Protein AF-A0A060BVL5-F1 (afdb_monomer_lite)

InterPro domains:
  IPR026841 Inositolphosphotransferase Aur1/Ipt1 [PF14378] (2-97)
  IPR052185 Inositol Phosphorylceramide Synthase-Related [PTHR31310] (3-101)

Structure (mmCIF, N/CA/C/O backbone):
data_AF-A0A060BVL5-F1
#
_entry.id   AF-A0A060BVL5-F1
#
loop_
_atom_site.group_PDB
_atom_site.id
_atom_site.type_symbol
_atom_site.label_atom_id
_atom_site.label_alt_id
_atom_site.label_comp_id
_atom_site.label_asym_id
_atom_site.label_entity_id
_atom_site.label_seq_id
_atom_site.pdbx_PDB_ins_code
_atom_site.Cartn_x
_atom_site.Cartn_y
_atom_site.Cartn_z
_atom_site.occupancy
_atom_site.B_iso_or_equiv
_atom_site.auth_seq_id
_atom_site.auth_comp_id
_atom_site.auth_asym_id
_atom_site.auth_atom_id
_atom_site.pdbx_PDB_model_num
ATOM 1 N N . MET A 1 1 ? 15.596 -5.620 -22.270 1.00 35.94 1 MET A N 1
ATOM 2 C CA . MET A 1 1 ? 15.835 -6.853 -23.057 1.00 35.94 1 MET A CA 1
ATOM 3 C C . MET A 1 1 ? 16.250 -6.478 -24.473 1.00 35.94 1 MET A C 1
ATOM 5 O O . MET A 1 1 ? 15.496 -5.754 -25.111 1.00 35.94 1 MET A O 1
ATOM 9 N N . PRO A 1 2 ? 17.411 -6.915 -24.984 1.00 36.50 2 PRO A N 1
ATOM 10 C CA . PRO A 1 2 ? 17.734 -6.744 -26.398 1.00 36.50 2 PRO A CA 1
ATOM 11 C C . PRO A 1 2 ? 16.744 -7.557 -27.248 1.00 36.50 2 PRO A C 1
ATOM 13 O O . PRO A 1 2 ? 16.599 -8.756 -27.026 1.00 36.50 2 PRO A O 1
ATOM 16 N N . GLY A 1 3 ? 16.040 -6.910 -28.182 1.00 54.06 3 GLY A N 1
ATOM 17 C CA . GLY A 1 3 ? 15.170 -7.582 -29.161 1.00 54.06 3 GLY A CA 1
ATOM 18 C C . GLY A 1 3 ? 13.658 -7.549 -28.901 1.00 54.06 3 GLY A C 1
ATOM 19 O O . GLY A 1 3 ? 12.913 -8.085 -29.711 1.00 54.06 3 GLY A O 1
ATOM 20 N N . SER A 1 4 ? 13.172 -6.901 -27.835 1.00 57.19 4 SER A N 1
ATOM 21 C CA . SER A 1 4 ? 11.727 -6.816 -27.546 1.00 57.19 4 SER A CA 1
ATOM 22 C C . SER A 1 4 ? 11.011 -5.608 -28.176 1.00 57.19 4 SER A C 1
ATOM 24 O O . SER A 1 4 ? 9.832 -5.401 -27.918 1.00 57.19 4 SER A O 1
ATOM 26 N N . GLY A 1 5 ? 11.696 -4.796 -28.991 1.00 58.19 5 GLY A N 1
ATOM 27 C CA . GLY A 1 5 ? 11.111 -3.607 -29.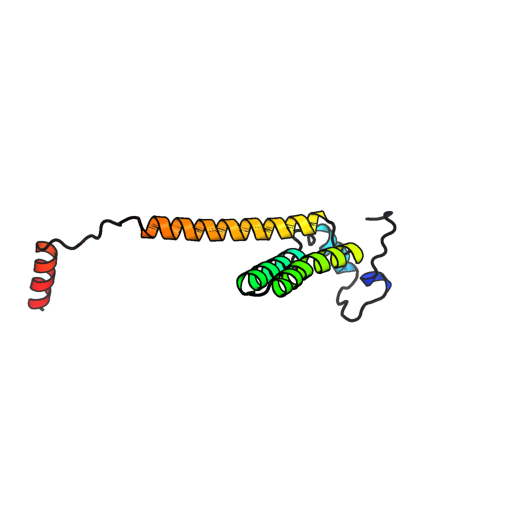633 1.00 58.19 5 GLY A CA 1
ATOM 28 C C . GLY A 1 5 ? 10.817 -2.436 -28.684 1.00 58.19 5 GLY A C 1
ATOM 29 O O . GLY A 1 5 ? 10.327 -1.402 -29.126 1.00 58.19 5 GLY A O 1
ATOM 30 N N . PHE A 1 6 ? 11.141 -2.566 -27.396 1.00 53.62 6 PHE A N 1
ATOM 31 C CA . PHE A 1 6 ? 11.018 -1.486 -26.423 1.00 53.62 6 PHE A CA 1
ATOM 32 C C . PHE A 1 6 ? 12.261 -0.594 -26.479 1.00 53.62 6 PHE A C 1
ATOM 34 O O . PHE A 1 6 ? 13.378 -1.054 -26.237 1.00 53.62 6 PHE A O 1
ATOM 41 N N . VAL A 1 7 ? 12.048 0.678 -26.811 1.00 57.38 7 VAL A N 1
ATOM 42 C CA . VAL A 1 7 ? 13.064 1.733 -26.780 1.00 57.38 7 VAL A CA 1
ATOM 43 C C . VAL A 1 7 ? 12.943 2.457 -25.447 1.00 57.38 7 VAL A C 1
ATOM 45 O O . VAL A 1 7 ? 11.882 2.986 -25.123 1.00 57.38 7 VAL A O 1
ATOM 48 N N . ASP A 1 8 ? 14.030 2.483 -24.680 1.00 57.28 8 ASP A N 1
ATOM 49 C CA . ASP A 1 8 ? 14.120 3.300 -23.474 1.00 57.28 8 ASP A CA 1
ATOM 50 C C . ASP A 1 8 ? 14.139 4.782 -23.879 1.00 57.28 8 ASP A C 1
ATOM 52 O O . ASP A 1 8 ? 15.128 5.316 -24.390 1.00 57.28 8 ASP A O 1
ATOM 56 N N . THR A 1 9 ? 13.002 5.450 -23.697 1.00 58.56 9 THR A N 1
ATOM 57 C CA . THR A 1 9 ? 12.821 6.851 -24.083 1.00 58.56 9 THR A CA 1
ATOM 58 C C . THR A 1 9 ? 13.599 7.812 -23.186 1.00 58.56 9 THR A C 1
ATOM 60 O O . THR A 1 9 ? 13.866 8.936 -23.602 1.00 58.56 9 THR A O 1
ATOM 63 N N . VAL A 1 10 ? 13.989 7.392 -21.977 1.00 56.72 10 VAL A N 1
ATOM 64 C CA . VAL A 1 10 ? 14.774 8.218 -21.046 1.00 56.72 10 VAL A CA 1
ATOM 65 C C . VAL A 1 10 ? 16.218 8.310 -21.528 1.00 56.72 10 VAL A C 1
ATOM 67 O O . VAL A 1 10 ? 16.769 9.411 -21.585 1.00 56.72 10 VAL A O 1
ATOM 70 N N . SER A 1 11 ? 16.805 7.191 -21.965 1.00 54.34 11 SER A N 1
ATOM 71 C CA . SER A 1 11 ? 18.127 7.202 -22.607 1.00 54.34 11 SER A CA 1
ATOM 72 C C . SER A 1 11 ? 18.108 7.759 -24.033 1.00 54.34 11 SER A C 1
ATOM 74 O O . SER A 1 11 ? 19.106 8.333 -24.464 1.00 54.34 11 SER A O 1
ATOM 76 N N . SER A 1 12 ? 16.983 7.653 -24.751 1.00 54.91 12 SER A N 1
ATOM 77 C CA . SER A 1 12 ? 16.886 8.093 -26.154 1.00 54.91 12 SER A CA 1
ATOM 78 C C . SER A 1 12 ? 16.554 9.578 -26.338 1.00 54.91 12 SER A C 1
ATOM 80 O O . SER A 1 12 ? 16.999 10.173 -27.316 1.00 54.91 12 SER A O 1
ATOM 82 N N . PHE A 1 13 ? 15.780 10.193 -25.434 1.00 61.59 13 PHE A N 1
ATOM 83 C CA . PHE A 1 13 ? 15.273 11.565 -25.610 1.00 61.59 13 PHE A CA 1
ATOM 84 C C . PHE A 1 13 ? 15.742 12.564 -24.548 1.00 61.59 13 PHE A C 1
ATOM 86 O O . PHE A 1 13 ? 15.340 13.722 -24.611 1.00 61.59 13 PHE A O 1
ATOM 93 N N . GLY A 1 14 ? 16.593 12.154 -23.597 1.00 54.00 14 GLY A N 1
ATOM 94 C CA . GLY A 1 14 ? 17.197 13.066 -22.620 1.00 54.00 14 GLY A CA 1
ATOM 95 C C . GLY A 1 14 ? 16.151 13.889 -21.866 1.00 54.00 14 GLY A C 1
ATOM 96 O O . GLY A 1 14 ? 16.081 15.108 -22.007 1.00 54.00 14 GLY A O 1
ATOM 97 N N . THR A 1 15 ? 15.297 13.227 -21.085 1.00 58.84 15 THR A N 1
ATOM 98 C CA . THR A 1 15 ? 14.230 13.901 -20.332 1.00 58.84 15 THR A CA 1
ATOM 99 C C . THR A 1 15 ? 14.798 14.859 -19.283 1.00 58.84 15 THR A C 1
ATOM 101 O O . THR A 1 15 ? 15.740 14.522 -18.563 1.00 58.84 15 THR A O 1
ATOM 104 N N . TRP A 1 16 ? 14.197 16.045 -19.157 1.00 46.56 16 TRP A N 1
ATOM 105 C CA . TRP A 1 16 ? 14.546 17.036 -18.135 1.00 46.56 16 TRP A CA 1
ATOM 106 C C . TRP A 1 16 ? 14.421 16.417 -16.728 1.00 46.56 16 TRP A C 1
ATOM 108 O O . TRP A 1 16 ? 13.328 16.041 -16.312 1.00 46.56 16 TRP A O 1
ATOM 118 N N . GLY A 1 17 ? 15.558 16.246 -16.039 1.00 55.69 17 GLY A N 1
ATOM 119 C CA . GLY A 1 17 ? 15.676 15.517 -14.763 1.00 55.69 17 GLY A CA 1
ATOM 120 C C . GLY A 1 17 ? 16.472 14.199 -14.820 1.00 55.69 17 GLY A C 1
ATOM 121 O O . GLY A 1 17 ? 16.697 13.584 -13.781 1.00 55.69 17 GLY A O 1
ATOM 122 N N . GLY A 1 18 ? 16.933 13.765 -15.999 1.00 52.53 18 GLY A N 1
ATOM 123 C CA . GLY A 1 18 ? 17.733 12.547 -16.184 1.00 52.53 18 GLY A CA 1
ATOM 124 C C . GLY A 1 18 ? 19.188 12.696 -15.728 1.00 52.53 18 GLY A C 1
ATOM 125 O O . GLY A 1 18 ? 20.090 12.828 -16.547 1.00 52.5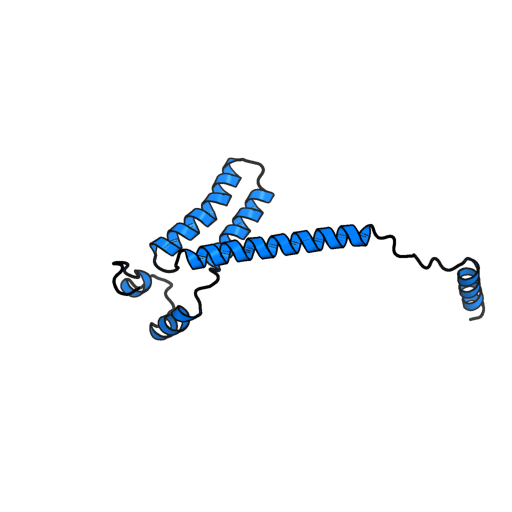3 18 GLY A O 1
ATOM 126 N N . ALA A 1 19 ? 19.435 12.676 -14.420 1.00 50.00 19 ALA A N 1
ATOM 127 C CA . ALA A 1 19 ? 20.781 12.724 -13.846 1.00 50.00 19 ALA A CA 1
ATOM 128 C C . ALA A 1 19 ? 21.450 11.336 -13.786 1.00 50.00 19 ALA A C 1
ATOM 130 O O . ALA A 1 19 ? 21.876 10.910 -12.715 1.00 50.00 19 ALA A O 1
ATOM 131 N N . TYR A 1 20 ? 21.545 10.611 -14.907 1.00 52.03 20 TYR A N 1
ATOM 132 C CA . TYR A 1 20 ? 22.188 9.291 -14.914 1.00 52.03 20 TYR A CA 1
ATOM 133 C C . TYR A 1 20 ? 23.099 9.109 -16.125 1.00 52.03 20 TYR A C 1
ATOM 135 O O . TYR A 1 20 ? 22.665 8.833 -17.240 1.00 52.03 20 TYR A O 1
ATOM 143 N N . THR A 1 21 ? 24.399 9.257 -15.881 1.00 51.41 21 THR A N 1
ATOM 144 C CA . THR A 1 21 ? 25.471 8.884 -16.801 1.00 51.41 21 THR A CA 1
ATOM 145 C C . THR A 1 21 ? 25.313 7.406 -17.175 1.00 51.41 21 THR A C 1
ATOM 147 O O . THR A 1 21 ? 25.139 6.552 -16.301 1.00 51.41 21 THR A O 1
ATOM 150 N N . SER A 1 22 ? 25.366 7.101 -18.473 1.00 53.56 22 SER A N 1
ATOM 151 C CA . SER A 1 22 ? 25.112 5.781 -19.082 1.00 53.56 22 SER A CA 1
ATOM 152 C C . SER A 1 22 ? 25.851 4.610 -18.418 1.00 53.56 22 SER A C 1
ATOM 154 O O . SER A 1 22 ? 25.353 3.485 -18.397 1.00 53.56 22 SER A O 1
ATOM 156 N N . THR A 1 23 ? 27.005 4.873 -17.810 1.00 46.56 23 THR A N 1
ATOM 157 C CA . THR A 1 23 ? 27.809 3.885 -17.089 1.00 46.56 23 THR A CA 1
ATOM 158 C C . THR A 1 23 ? 27.175 3.452 -15.764 1.00 46.56 23 THR A C 1
ATOM 160 O O . THR A 1 23 ? 27.210 2.271 -15.443 1.00 46.56 23 THR A O 1
ATOM 163 N N . THR A 1 24 ? 26.537 4.355 -15.009 1.00 48.47 24 THR A N 1
ATOM 164 C CA . THR A 1 24 ? 25.872 4.031 -13.728 1.00 48.47 24 THR A CA 1
ATOM 165 C C . THR A 1 24 ? 24.554 3.293 -13.954 1.00 48.47 24 THR A C 1
ATOM 167 O O . THR A 1 24 ? 24.203 2.411 -13.173 1.00 48.47 24 THR A O 1
ATOM 170 N N . ALA A 1 25 ? 23.867 3.589 -15.062 1.00 48.53 25 ALA A N 1
ATOM 171 C CA . ALA A 1 25 ? 22.652 2.892 -15.468 1.00 48.53 25 ALA A CA 1
ATOM 172 C C . ALA A 1 25 ? 22.912 1.404 -15.757 1.00 48.53 25 ALA A C 1
ATOM 174 O O . ALA A 1 25 ? 22.117 0.564 -15.357 1.00 48.53 25 ALA A O 1
ATOM 175 N N . GLN A 1 26 ? 24.044 1.047 -16.375 1.00 42.72 26 GLN A N 1
ATOM 176 C CA . GLN A 1 26 ? 24.366 -0.350 -16.697 1.00 42.72 26 GLN A CA 1
ATOM 177 C C . GLN A 1 26 ? 24.690 -1.208 -15.462 1.00 42.72 26 GLN A C 1
ATOM 179 O O . GLN A 1 26 ? 24.266 -2.361 -15.403 1.00 42.72 26 GLN A O 1
ATOM 184 N N . VAL A 1 27 ? 25.390 -0.657 -14.460 1.00 43.97 27 VAL A N 1
ATOM 185 C CA . VAL A 1 27 ? 25.725 -1.396 -13.223 1.00 43.97 27 VAL A CA 1
ATOM 186 C C . VAL A 1 27 ? 24.555 -1.430 -12.233 1.00 43.97 27 VAL A C 1
ATOM 188 O O . VAL A 1 27 ? 24.386 -2.416 -11.520 1.00 43.97 27 VAL A O 1
ATOM 191 N N . ALA A 1 28 ? 23.703 -0.398 -12.222 1.00 45.31 28 ALA A N 1
ATOM 192 C CA . ALA A 1 28 ? 22.483 -0.367 -11.411 1.00 45.31 28 ALA A CA 1
ATOM 193 C C . ALA A 1 28 ? 21.374 -1.291 -11.955 1.00 45.31 28 ALA A C 1
ATOM 195 O O . ALA A 1 28 ? 20.552 -1.780 -11.186 1.00 45.31 28 ALA A O 1
ATOM 196 N N . ASN A 1 29 ? 21.367 -1.573 -13.260 1.00 52.16 29 ASN A N 1
ATOM 197 C CA . ASN A 1 29 ? 20.344 -2.381 -13.937 1.00 52.16 29 ASN A CA 1
ATOM 198 C C . ASN A 1 29 ? 20.393 -3.875 -13.556 1.00 52.16 29 ASN A C 1
ATOM 200 O O . ASN A 1 29 ? 19.356 -4.524 -13.489 1.00 52.16 29 ASN A O 1
ATOM 204 N N . VAL A 1 30 ? 21.563 -4.429 -13.217 1.00 49.66 30 VAL A N 1
ATOM 205 C CA . VAL A 1 30 ? 21.678 -5.871 -12.904 1.00 49.66 30 VAL A CA 1
ATOM 206 C C . VAL A 1 30 ? 21.307 -6.203 -11.446 1.00 49.66 30 VAL A C 1
ATOM 208 O O . VAL A 1 30 ? 20.911 -7.331 -11.169 1.00 49.66 30 VAL A O 1
ATOM 211 N N . TYR A 1 31 ? 21.368 -5.232 -10.521 1.00 47.56 31 TYR A N 1
ATOM 212 C CA . TYR A 1 31 ? 21.125 -5.454 -9.080 1.00 47.56 31 TYR A CA 1
ATOM 213 C C . TYR A 1 31 ? 20.094 -4.513 -8.421 1.00 47.56 31 TYR A C 1
ATOM 215 O O . TYR A 1 31 ? 19.729 -4.739 -7.271 1.00 47.56 31 TYR A O 1
ATOM 223 N N . GLY A 1 32 ? 19.612 -3.467 -9.099 1.00 48.25 32 GLY A N 1
ATOM 224 C CA . GLY A 1 32 ? 18.782 -2.413 -8.491 1.00 48.25 32 GLY A CA 1
ATOM 225 C C . G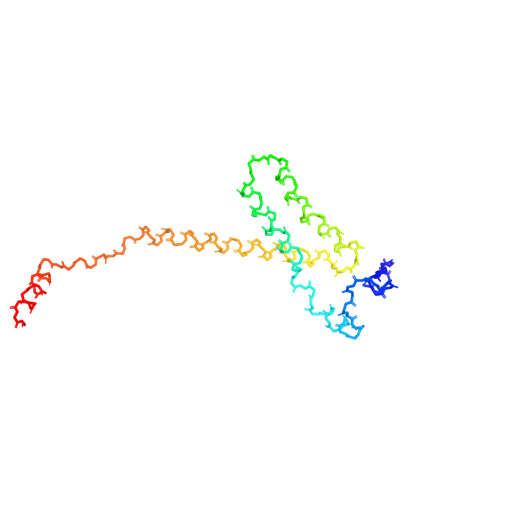LY A 1 32 ? 17.269 -2.522 -8.711 1.00 48.25 32 GLY A C 1
ATOM 226 O O . GLY A 1 32 ? 16.534 -1.656 -8.245 1.00 48.25 32 GLY A O 1
ATOM 227 N N . ALA A 1 33 ? 16.783 -3.537 -9.433 1.00 50.09 33 ALA A N 1
ATOM 228 C CA . ALA A 1 33 ? 15.392 -3.573 -9.897 1.00 50.09 33 ALA A CA 1
ATOM 229 C C . ALA A 1 33 ? 14.397 -4.261 -8.942 1.00 50.09 33 ALA A C 1
ATOM 231 O O . ALA A 1 33 ? 13.194 -4.031 -9.060 1.00 50.09 33 ALA A O 1
ATOM 232 N N . MET A 1 34 ? 14.858 -5.040 -7.957 1.00 43.56 34 MET A N 1
ATOM 233 C CA . MET A 1 34 ? 13.967 -5.722 -7.010 1.00 43.56 34 MET A CA 1
ATOM 234 C C . MET A 1 34 ? 14.249 -5.312 -5.557 1.00 43.56 34 MET A C 1
ATOM 236 O O . MET A 1 34 ? 15.385 -5.470 -5.110 1.00 43.56 34 MET A O 1
ATOM 240 N N . PRO A 1 35 ? 13.240 -4.871 -4.774 1.00 56.59 35 PRO A N 1
ATOM 241 C CA . PRO A 1 35 ? 11.840 -4.608 -5.141 1.00 56.59 35 PRO A CA 1
ATOM 242 C C . PRO A 1 35 ? 11.592 -3.174 -5.665 1.00 56.59 35 PRO A C 1
ATOM 244 O O . PRO A 1 35 ? 12.240 -2.221 -5.236 1.00 56.59 35 PRO A O 1
ATOM 247 N N . SER A 1 36 ? 10.591 -2.993 -6.541 1.00 64.19 36 SER A N 1
ATOM 248 C CA . SER A 1 36 ? 10.193 -1.671 -7.060 1.00 64.19 36 SER A CA 1
ATOM 249 C C . SER A 1 36 ? 9.675 -0.744 -5.949 1.00 64.19 36 SER A C 1
ATOM 251 O O . SER A 1 36 ? 8.538 -0.876 -5.481 1.00 64.19 36 SER A O 1
ATOM 253 N N . MET A 1 37 ? 10.482 0.252 -5.567 1.00 77.06 37 MET A N 1
ATOM 254 C CA . MET A 1 37 ? 10.102 1.277 -4.583 1.00 77.06 37 MET A CA 1
ATOM 255 C C . MET A 1 37 ? 8.870 2.086 -5.028 1.00 77.06 37 MET A C 1
ATOM 257 O O . MET A 1 37 ? 8.006 2.381 -4.205 1.00 77.06 37 MET A O 1
ATOM 261 N N . HIS A 1 38 ? 8.742 2.390 -6.325 1.00 76.62 38 HIS A N 1
ATOM 262 C CA . HIS A 1 38 ? 7.584 3.097 -6.890 1.00 76.62 38 HIS A CA 1
ATOM 263 C C . HIS A 1 38 ? 6.267 2.351 -6.632 1.00 76.62 38 HIS A C 1
ATOM 265 O O . HIS A 1 38 ? 5.252 2.956 -6.272 1.00 76.62 38 HIS A O 1
ATOM 271 N N . THR A 1 39 ? 6.292 1.022 -6.761 1.00 80.62 39 THR A N 1
ATOM 272 C CA . THR A 1 39 ? 5.120 0.177 -6.502 1.00 80.62 39 THR A CA 1
ATOM 273 C C . THR A 1 39 ? 4.803 0.119 -5.007 1.00 80.62 39 THR A C 1
ATOM 275 O O . THR A 1 39 ? 3.656 0.319 -4.614 1.00 80.62 39 THR A O 1
ATOM 278 N N . GLY A 1 40 ? 5.816 -0.074 -4.155 1.00 81.81 40 GLY A N 1
ATOM 279 C CA . GLY A 1 40 ? 5.626 -0.103 -2.699 1.00 81.81 40 GLY A CA 1
ATOM 280 C C . GLY A 1 40 ? 5.079 1.215 -2.134 1.00 81.81 40 GLY A C 1
ATOM 281 O O . GLY A 1 40 ? 4.125 1.210 -1.356 1.00 81.81 40 GLY A O 1
ATOM 282 N N . TRP A 1 41 ? 5.635 2.351 -2.565 1.00 83.12 41 TRP A N 1
ATOM 283 C CA . TRP A 1 41 ? 5.212 3.682 -2.118 1.00 83.12 41 TRP A CA 1
ATOM 284 C C . TRP A 1 41 ? 3.783 4.021 -2.550 1.00 83.12 41 TRP A C 1
ATOM 286 O O . TRP A 1 41 ? 2.972 4.445 -1.728 1.00 83.12 41 TRP A O 1
ATOM 296 N N . SER A 1 42 ? 3.451 3.803 -3.826 1.00 86.25 42 SER A N 1
ATOM 297 C CA . SER A 1 42 ? 2.111 4.103 -4.348 1.00 86.25 42 SER A CA 1
ATOM 298 C C . SER A 1 42 ? 1.024 3.256 -3.681 1.00 86.25 42 SER A C 1
ATOM 300 O O . SER A 1 42 ? -0.041 3.781 -3.352 1.00 86.25 42 SER A O 1
ATOM 302 N N . LEU A 1 43 ? 1.303 1.978 -3.401 1.00 86.94 43 LEU A N 1
ATOM 303 C CA . LEU A 1 43 ? 0.393 1.112 -2.653 1.00 86.94 43 LEU A CA 1
ATOM 304 C C . LEU A 1 43 ? 0.235 1.558 -1.193 1.00 86.94 43 LEU A C 1
ATOM 306 O O . LEU A 1 43 ? -0.888 1.580 -0.692 1.00 86.94 43 LEU A O 1
ATOM 310 N N . TRP A 1 44 ? 1.316 1.956 -0.513 1.00 89.06 44 TRP A N 1
ATOM 311 C CA . TRP A 1 44 ? 1.228 2.484 0.854 1.00 89.06 44 TRP A CA 1
ATOM 312 C C . TRP A 1 44 ? 0.359 3.744 0.920 1.00 89.06 44 TRP A C 1
ATOM 314 O O . TRP A 1 44 ? -0.558 3.828 1.737 1.00 89.06 44 TRP A O 1
ATOM 324 N N . VAL A 1 45 ? 0.580 4.688 0.001 1.00 88.75 45 VAL A N 1
ATOM 325 C CA . VAL A 1 45 ? -0.239 5.902 -0.109 1.00 88.75 45 VAL A CA 1
ATOM 326 C C . VAL A 1 45 ? -1.705 5.552 -0.373 1.00 88.75 45 VAL A C 1
ATOM 328 O O . VAL A 1 45 ? -2.588 6.112 0.278 1.00 88.75 45 VAL A O 1
ATOM 331 N N . ALA A 1 46 ? -1.982 4.595 -1.265 1.00 89.88 46 ALA A N 1
ATOM 332 C CA . ALA A 1 46 ? -3.341 4.134 -1.538 1.00 89.88 46 ALA A CA 1
ATOM 333 C C . ALA A 1 46 ? -4.021 3.546 -0.291 1.00 89.88 46 ALA A C 1
ATOM 335 O O . ALA A 1 46 ? -5.177 3.869 -0.016 1.00 89.88 46 ALA A O 1
ATOM 336 N N . VAL A 1 47 ? -3.306 2.732 0.496 1.00 90.12 47 VAL A N 1
ATOM 337 C CA . VAL A 1 47 ? -3.808 2.170 1.762 1.00 90.12 47 VAL A CA 1
ATOM 338 C C . VAL A 1 47 ? -4.141 3.282 2.757 1.00 90.12 47 VAL A C 1
ATOM 340 O O . VAL A 1 47 ? -5.254 3.310 3.286 1.00 90.12 47 VAL A O 1
ATOM 343 N N . CYS A 1 48 ? -3.226 4.231 2.976 1.00 91.06 48 CYS A N 1
ATOM 344 C CA . CYS A 1 48 ? -3.450 5.358 3.883 1.00 91.06 48 CYS A CA 1
ATOM 345 C C . CYS A 1 48 ? -4.646 6.215 3.454 1.00 91.06 48 CYS A C 1
ATOM 347 O O . CYS A 1 48 ? -5.501 6.535 4.280 1.00 91.06 48 CYS A O 1
ATOM 349 N N . LEU A 1 49 ? -4.739 6.553 2.165 1.00 90.38 49 LEU A N 1
ATOM 350 C CA . LEU A 1 49 ? -5.844 7.345 1.628 1.00 90.38 49 LEU A CA 1
ATOM 351 C C . LEU A 1 49 ? -7.177 6.609 1.760 1.00 90.38 49 LEU A C 1
ATOM 353 O O . LEU A 1 49 ? -8.158 7.207 2.198 1.00 90.38 49 LEU A O 1
ATOM 357 N N . CYS A 1 50 ? -7.227 5.314 1.447 1.00 90.06 50 CYS A N 1
ATOM 358 C CA . CYS A 1 50 ? -8.433 4.507 1.625 1.00 90.06 50 CYS A CA 1
ATOM 359 C C . CYS A 1 50 ? -8.882 4.440 3.091 1.00 90.06 50 CYS A C 1
ATOM 361 O O . CYS A 1 50 ? -10.087 4.488 3.344 1.00 90.06 50 CYS A O 1
ATOM 363 N N . ALA A 1 51 ? -7.942 4.379 4.040 1.00 90.50 51 ALA A N 1
ATOM 364 C CA . ALA A 1 51 ? -8.236 4.321 5.472 1.00 90.50 51 ALA A CA 1
ATOM 365 C C . ALA A 1 51 ? -8.871 5.613 6.015 1.00 90.50 51 ALA A C 1
ATOM 367 O O . ALA A 1 51 ? -9.740 5.544 6.880 1.00 90.50 51 ALA A O 1
ATOM 368 N N . ILE A 1 52 ? -8.476 6.781 5.495 1.00 94.25 52 ILE A N 1
ATOM 369 C CA . ILE A 1 52 ? -9.026 8.083 5.924 1.00 94.25 52 ILE A CA 1
ATOM 370 C C . ILE A 1 52 ? -10.220 8.554 5.076 1.00 94.25 52 ILE A C 1
ATOM 372 O O . ILE A 1 52 ? -10.910 9.504 5.445 1.00 94.25 52 ILE A O 1
ATOM 376 N N . SER A 1 53 ? -10.474 7.915 3.931 1.00 91.06 53 SER A N 1
ATOM 377 C CA . SER A 1 53 ? -11.513 8.331 2.983 1.00 91.06 53 SER A CA 1
ATOM 378 C C . SER A 1 53 ? -12.912 7.890 3.408 1.00 91.06 53 SER A C 1
ATOM 380 O O . SER A 1 53 ? -13.198 6.698 3.576 1.00 91.06 53 SER A O 1
ATOM 382 N N . THR A 1 54 ? -13.831 8.855 3.459 1.00 90.00 54 THR A N 1
ATOM 383 C CA . THR A 1 54 ? -15.253 8.626 3.760 1.00 90.00 54 THR A CA 1
ATOM 384 C C . THR A 1 54 ? -16.100 8.451 2.503 1.00 90.00 54 THR A C 1
ATOM 386 O O . THR A 1 54 ? -17.141 7.799 2.552 1.00 90.00 54 THR A O 1
ATOM 389 N N . ARG A 1 55 ? -15.662 8.996 1.359 1.00 95.69 55 ARG A N 1
ATOM 390 C CA . ARG A 1 55 ? -16.413 8.950 0.095 1.00 95.69 55 ARG A CA 1
ATOM 391 C C . ARG A 1 55 ? -15.863 7.884 -0.847 1.00 95.69 55 ARG A C 1
ATOM 393 O O . ARG A 1 55 ? -14.653 7.725 -0.985 1.00 95.69 55 ARG A O 1
ATOM 400 N N . TRP A 1 56 ? -16.756 7.197 -1.558 1.00 92.31 56 TRP A N 1
ATOM 401 C CA . TRP A 1 56 ? -16.384 6.112 -2.473 1.00 92.31 56 TRP A CA 1
ATOM 402 C C . TRP A 1 56 ? -15.455 6.577 -3.609 1.00 92.31 56 TRP A C 1
ATOM 404 O O . TRP A 1 56 ? -14.499 5.880 -3.932 1.00 92.31 56 TRP A O 1
ATOM 414 N N . TRP A 1 57 ? -15.657 7.781 -4.154 1.00 93.38 57 TRP A N 1
ATOM 415 C CA . TRP A 1 57 ? -14.811 8.314 -5.228 1.00 93.38 57 TRP A CA 1
ATOM 416 C C . TRP A 1 57 ? -13.373 8.596 -4.768 1.00 93.38 57 TRP A C 1
ATOM 418 O O . TRP A 1 57 ? -12.440 8.425 -5.545 1.00 93.38 57 TRP A O 1
ATOM 428 N N . GLN A 1 58 ? -13.166 8.963 -3.497 1.00 91.75 58 GLN A N 1
ATOM 429 C CA . GLN A 1 58 ? -11.823 9.171 -2.940 1.00 91.75 58 GLN A CA 1
ATOM 430 C C . GLN A 1 58 ? -11.045 7.854 -2.902 1.00 91.75 58 GLN A C 1
ATOM 432 O O . GLN A 1 58 ? -9.854 7.831 -3.196 1.00 91.75 58 GLN A O 1
ATOM 437 N N . ARG A 1 59 ? -11.735 6.744 -2.615 1.00 88.94 59 ARG A N 1
ATOM 438 C CA . ARG A 1 59 ? -11.153 5.396 -2.653 1.00 88.94 59 ARG A CA 1
ATOM 439 C C . ARG A 1 59 ? -10.812 4.973 -4.077 1.00 88.94 59 ARG A C 1
ATOM 441 O O . ARG A 1 59 ? -9.749 4.407 -4.296 1.00 88.94 59 ARG A O 1
ATOM 448 N N . VAL A 1 60 ? -11.670 5.299 -5.047 1.00 92.19 60 VAL A N 1
ATOM 449 C CA . VAL A 1 60 ? -11.373 5.067 -6.471 1.00 92.19 60 VAL A CA 1
ATOM 450 C C . VAL A 1 60 ? -10.114 5.828 -6.890 1.00 92.19 60 VAL A C 1
ATOM 452 O O . VAL A 1 60 ? -9.219 5.230 -7.479 1.00 92.19 60 VAL A O 1
ATOM 455 N N . LEU A 1 61 ? -9.991 7.109 -6.525 1.00 91.88 61 LEU A N 1
ATOM 456 C CA . LEU A 1 61 ? -8.782 7.891 -6.808 1.00 91.88 61 LEU A CA 1
ATOM 457 C C . LEU A 1 61 ? -7.546 7.314 -6.105 1.00 91.88 61 LEU A C 1
ATOM 459 O O . LEU A 1 61 ? -6.499 7.168 -6.733 1.00 91.88 61 LEU A O 1
ATOM 463 N N . ALA A 1 62 ? -7.672 6.923 -4.838 1.00 90.12 62 ALA A N 1
ATOM 464 C CA . ALA A 1 62 ? -6.584 6.317 -4.078 1.00 90.12 62 ALA A CA 1
ATOM 465 C C . ALA A 1 62 ? -6.074 5.021 -4.725 1.00 90.12 62 ALA A C 1
ATOM 467 O O . ALA A 1 62 ? -4.868 4.835 -4.840 1.00 90.12 62 ALA A O 1
ATOM 468 N N . VAL A 1 63 ? -6.973 4.151 -5.195 1.00 90.00 63 VAL A N 1
ATOM 469 C CA . VAL A 1 63 ? -6.614 2.899 -5.888 1.00 90.00 63 VAL A CA 1
ATOM 470 C C . VAL A 1 63 ? -6.102 3.155 -7.306 1.00 90.00 63 VAL A C 1
ATOM 472 O O . VAL A 1 63 ? -5.249 2.416 -7.791 1.00 90.00 63 VAL A O 1
ATOM 475 N N . SER A 1 64 ? -6.566 4.213 -7.974 1.00 90.88 64 SER A N 1
ATOM 476 C CA . SER A 1 64 ? -6.080 4.559 -9.314 1.00 90.88 64 SER A CA 1
ATOM 477 C C . SER A 1 64 ? -4.593 4.923 -9.322 1.00 90.88 64 SER A C 1
ATOM 479 O O . SER A 1 64 ? -3.904 4.623 -10.292 1.00 90.88 64 SER A O 1
ATOM 481 N N . LEU A 1 65 ? -4.073 5.484 -8.223 1.00 90.62 65 LEU A N 1
ATOM 482 C CA . LEU A 1 65 ? -2.672 5.883 -8.091 1.00 90.62 65 LEU A CA 1
ATOM 483 C C . LEU A 1 65 ? -1.684 4.726 -8.359 1.00 90.62 65 LEU A C 1
ATOM 485 O O . LEU A 1 65 ? -0.910 4.844 -9.309 1.00 90.62 65 LEU A O 1
ATOM 489 N N . PRO A 1 66 ? -1.693 3.604 -7.608 1.00 88.38 66 PRO A N 1
ATOM 490 C CA . PRO A 1 66 ? -0.775 2.493 -7.856 1.00 88.38 66 PRO A CA 1
ATOM 491 C C . PRO A 1 66 ? -0.988 1.843 -9.223 1.00 88.38 66 PRO A C 1
ATOM 493 O O . PRO A 1 66 ? -0.018 1.420 -9.844 1.00 88.38 66 PRO A O 1
ATOM 496 N N . VAL A 1 67 ? -2.224 1.809 -9.734 1.00 86.94 67 VAL A N 1
ATOM 497 C CA . VAL A 1 67 ? -2.505 1.289 -11.083 1.00 86.94 67 VAL A CA 1
ATOM 498 C C . VAL A 1 67 ? -1.796 2.136 -12.136 1.00 86.94 67 VAL A C 1
ATOM 500 O O . VAL A 1 67 ? -1.067 1.600 -12.968 1.00 86.94 67 VAL A O 1
ATOM 503 N N . VAL A 1 68 ? -1.948 3.460 -12.072 1.00 88.50 68 VAL A N 1
ATOM 504 C CA . VAL A 1 68 ? -1.282 4.388 -12.994 1.00 88.50 68 VAL A CA 1
ATOM 505 C C . VAL A 1 68 ? 0.235 4.303 -12.843 1.00 88.50 68 VAL A C 1
ATOM 507 O O . VAL A 1 68 ? 0.935 4.242 -13.848 1.00 88.50 68 VAL A O 1
ATOM 510 N N . THR A 1 69 ? 0.760 4.228 -11.617 1.00 85.81 69 THR A N 1
ATOM 511 C CA . THR A 1 69 ? 2.202 4.071 -11.382 1.00 85.81 69 THR A CA 1
ATOM 512 C C . THR A 1 69 ? 2.749 2.803 -12.034 1.00 85.81 69 THR A C 1
ATOM 514 O O . THR A 1 69 ? 3.738 2.884 -12.758 1.00 85.81 69 THR A O 1
ATOM 517 N N . VAL A 1 70 ? 2.096 1.653 -11.839 1.00 82.50 70 VAL A N 1
ATOM 518 C CA . VAL A 1 70 ? 2.515 0.374 -12.439 1.00 82.50 70 VAL A CA 1
ATOM 519 C C . VAL A 1 70 ? 2.439 0.431 -13.967 1.00 82.50 70 VAL A C 1
ATOM 521 O O . VAL A 1 70 ? 3.365 -0.010 -14.646 1.00 82.50 70 VAL A O 1
ATOM 524 N N . LEU A 1 71 ? 1.387 1.036 -14.526 1.00 83.31 71 LEU A N 1
ATOM 525 C CA . LEU A 1 71 ? 1.275 1.236 -15.973 1.00 83.31 71 LEU A CA 1
ATOM 526 C C . LEU A 1 71 ? 2.410 2.107 -16.520 1.00 83.31 71 LEU A C 1
ATOM 528 O O . LEU A 1 71 ? 3.017 1.743 -17.521 1.00 83.31 71 LEU A O 1
ATOM 532 N N . VAL A 1 72 ? 2.736 3.220 -15.859 1.00 81.69 72 VAL A N 1
ATOM 533 C CA . VAL A 1 72 ? 3.796 4.141 -16.299 1.00 81.69 72 VAL A CA 1
ATOM 534 C C . VAL A 1 72 ? 5.172 3.480 -16.243 1.00 81.69 72 VAL A C 1
ATOM 536 O O . VAL A 1 72 ? 5.923 3.582 -17.211 1.00 81.69 72 VAL A O 1
ATOM 539 N N . ILE A 1 73 ? 5.520 2.775 -15.162 1.00 76.69 73 ILE A N 1
ATOM 540 C CA . ILE A 1 73 ? 6.844 2.132 -15.056 1.00 76.69 73 ILE A CA 1
ATOM 541 C C . ILE A 1 73 ? 7.024 0.997 -16.073 1.00 76.69 73 ILE A C 1
ATOM 543 O O . ILE A 1 73 ? 8.131 0.807 -16.574 1.00 76.69 73 ILE A O 1
ATOM 547 N N . MET A 1 74 ? 5.944 0.285 -16.420 1.00 76.44 74 MET A N 1
ATOM 548 C CA . MET A 1 74 ? 5.968 -0.729 -17.479 1.00 76.44 74 MET A CA 1
ATOM 549 C C . MET A 1 74 ? 6.036 -0.085 -18.868 1.00 76.44 74 MET A C 1
ATOM 551 O O . MET A 1 74 ? 6.854 -0.491 -19.688 1.00 76.44 74 MET A O 1
ATOM 555 N N . ALA A 1 75 ? 5.218 0.940 -19.133 1.00 75.19 75 ALA A N 1
ATOM 556 C CA . ALA A 1 75 ? 5.171 1.621 -20.430 1.00 75.19 75 ALA A CA 1
ATOM 557 C C . ALA A 1 75 ? 6.474 2.365 -20.758 1.00 75.19 75 ALA A C 1
ATOM 559 O O . ALA A 1 75 ? 6.864 2.440 -21.918 1.00 75.19 75 ALA A O 1
ATOM 560 N N . THR A 1 76 ? 7.165 2.881 -19.739 1.00 68.06 76 THR A N 1
ATOM 561 C CA . THR A 1 76 ? 8.473 3.542 -19.885 1.00 68.06 76 THR A CA 1
ATOM 562 C C . THR A 1 76 ? 9.644 2.558 -19.959 1.00 68.06 76 THR A C 1
ATOM 564 O O . THR A 1 76 ? 10.782 2.987 -20.111 1.00 68.06 76 THR A O 1
ATOM 567 N N . GLY A 1 77 ? 9.393 1.246 -19.849 1.00 64.06 77 GLY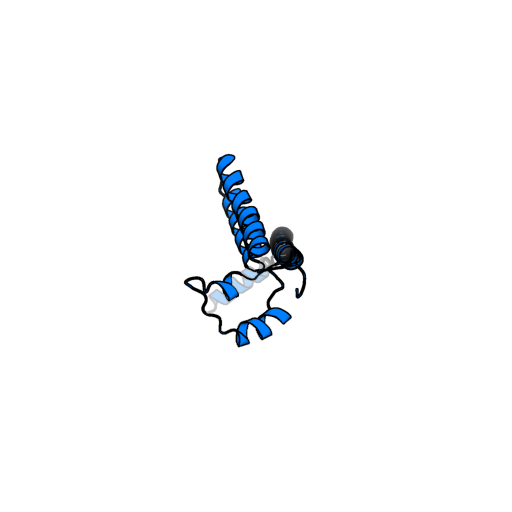 A N 1
ATOM 568 C CA . GLY A 1 77 ? 10.435 0.216 -19.889 1.00 64.06 77 GLY A CA 1
ATOM 569 C C . GLY A 1 77 ? 11.384 0.227 -18.685 1.00 64.06 77 GLY A C 1
ATOM 570 O O . GLY A 1 77 ? 12.430 -0.414 -18.739 1.00 64.06 77 GLY A O 1
ATOM 571 N N . ASN A 1 78 ? 11.028 0.934 -17.606 1.00 64.38 78 ASN A N 1
ATOM 572 C CA . ASN A 1 78 ? 11.873 1.099 -16.421 1.00 64.38 78 ASN A CA 1
ATOM 573 C C . ASN A 1 78 ? 11.892 -0.137 -15.507 1.00 64.38 78 ASN A C 1
ATOM 575 O O . ASN A 1 78 ? 12.857 -0.330 -14.773 1.00 64.38 78 ASN A O 1
ATOM 579 N N . HIS A 1 79 ? 10.843 -0.965 -15.523 1.00 66.94 79 HIS A N 1
ATOM 580 C CA . HIS A 1 79 ? 10.722 -2.133 -14.646 1.00 66.94 79 HIS A CA 1
ATOM 581 C C . HIS A 1 79 ? 10.006 -3.298 -15.331 1.00 66.94 79 HIS A C 1
ATOM 583 O O . HIS A 1 79 ? 9.093 -3.100 -16.137 1.00 66.94 79 HIS A O 1
ATOM 589 N N . TYR A 1 80 ? 10.374 -4.524 -14.959 1.00 71.56 80 TYR A N 1
ATOM 590 C CA . TYR A 1 80 ? 9.620 -5.716 -15.338 1.00 71.56 80 TYR A CA 1
ATOM 591 C C . TYR A 1 80 ? 8.407 -5.893 -14.417 1.00 71.56 80 TYR A C 1
ATOM 593 O O . TYR A 1 80 ? 8.406 -5.460 -13.266 1.00 71.56 80 TYR A O 1
ATOM 601 N N . ALA A 1 81 ? 7.378 -6.604 -14.887 1.00 71.56 81 ALA A N 1
ATOM 602 C CA . ALA A 1 81 ? 6.203 -6.925 -14.068 1.00 71.56 81 ALA A CA 1
ATOM 603 C C . ALA A 1 81 ? 6.571 -7.640 -12.748 1.00 71.56 81 ALA A C 1
ATOM 605 O O . ALA A 1 81 ? 5.933 -7.412 -11.721 1.00 71.56 81 ALA A O 1
ATOM 606 N N . LEU A 1 82 ? 7.640 -8.448 -12.756 1.00 71.50 82 LEU A N 1
ATOM 607 C CA . LEU A 1 82 ? 8.175 -9.108 -11.560 1.00 71.50 82 LEU A CA 1
ATOM 608 C C . LEU A 1 82 ? 8.637 -8.113 -10.484 1.00 71.50 82 LEU A C 1
ATOM 610 O O . LEU A 1 82 ? 8.431 -8.365 -9.298 1.00 71.50 82 LEU A O 1
ATOM 614 N N . ASP A 1 83 ? 9.185 -6.963 -10.874 1.00 70.50 83 ASP A N 1
ATOM 615 C CA . ASP A 1 83 ? 9.648 -5.934 -9.937 1.00 70.50 83 ASP A CA 1
ATOM 616 C C . ASP A 1 83 ? 8.464 -5.269 -9.220 1.00 70.50 83 ASP A C 1
ATOM 618 O O . ASP A 1 83 ? 8.521 -4.990 -8.016 1.00 70.50 83 ASP A O 1
ATOM 622 N N . ALA A 1 84 ? 7.365 -5.050 -9.952 1.00 75.00 84 ALA A N 1
ATOM 623 C CA . ALA A 1 84 ? 6.110 -4.547 -9.402 1.00 75.00 84 ALA A CA 1
ATOM 624 C C . ALA A 1 84 ? 5.470 -5.570 -8.449 1.00 75.00 84 ALA A C 1
ATOM 626 O O . ALA A 1 84 ? 5.048 -5.216 -7.346 1.00 75.00 84 ALA A O 1
ATOM 627 N N . MET A 1 85 ? 5.466 -6.855 -8.820 1.00 76.00 85 MET A N 1
ATOM 628 C CA . MET A 1 85 ? 4.993 -7.934 -7.946 1.00 76.00 85 MET A CA 1
ATOM 629 C C . MET A 1 85 ? 5.813 -8.027 -6.654 1.00 76.00 85 MET A C 1
ATOM 631 O O . MET A 1 85 ? 5.233 -8.153 -5.576 1.00 76.00 85 MET A O 1
ATOM 635 N N . ALA A 1 86 ? 7.141 -7.913 -6.737 1.00 79.19 86 ALA A N 1
ATOM 636 C CA . ALA A 1 86 ? 8.018 -7.913 -5.568 1.00 79.19 86 ALA A CA 1
ATOM 637 C C . ALA A 1 86 ? 7.738 -6.717 -4.640 1.00 79.19 86 ALA A C 1
ATOM 639 O O . ALA A 1 86 ? 7.676 -6.886 -3.423 1.00 79.19 86 ALA A O 1
ATOM 640 N N . GLY A 1 87 ? 7.503 -5.523 -5.200 1.00 75.69 87 GLY A N 1
ATOM 641 C CA . GLY A 1 87 ? 7.109 -4.336 -4.432 1.00 75.69 87 GLY A CA 1
ATOM 642 C C . GLY A 1 87 ? 5.751 -4.486 -3.736 1.00 75.69 87 GLY A C 1
ATOM 643 O O . GLY A 1 87 ? 5.609 -4.119 -2.569 1.00 75.69 87 GLY A O 1
ATOM 644 N N . ALA A 1 88 ? 4.766 -5.079 -4.414 1.00 79.50 88 ALA A N 1
ATOM 645 C CA . ALA A 1 88 ? 3.462 -5.375 -3.821 1.00 79.50 88 ALA A CA 1
ATOM 646 C C . ALA A 1 88 ? 3.565 -6.416 -2.695 1.00 79.50 88 ALA A C 1
ATOM 648 O O . ALA A 1 88 ? 3.018 -6.214 -1.609 1.00 79.50 88 ALA A O 1
ATOM 649 N N . LEU A 1 89 ? 4.314 -7.499 -2.925 1.00 84.56 89 LEU A N 1
ATOM 650 C CA . LEU A 1 89 ? 4.547 -8.543 -1.929 1.00 84.56 89 LEU A CA 1
ATOM 651 C C . LEU A 1 89 ? 5.260 -7.989 -0.691 1.00 84.56 89 LEU A C 1
ATOM 653 O O . LEU A 1 89 ? 4.860 -8.301 0.430 1.00 84.56 89 LEU A O 1
ATOM 657 N N . TYR A 1 90 ? 6.265 -7.130 -0.883 1.00 84.12 90 TYR A N 1
ATOM 658 C CA . TYR A 1 90 ? 6.978 -6.469 0.208 1.00 84.12 90 TYR A CA 1
ATOM 659 C C . TYR A 1 90 ? 6.022 -5.705 1.135 1.00 84.12 90 TYR A C 1
ATOM 661 O O . TYR A 1 90 ? 6.071 -5.884 2.354 1.00 84.12 90 TYR A O 1
ATOM 669 N N . LEU A 1 91 ? 5.106 -4.910 0.569 1.00 83.50 91 LEU A N 1
ATOM 670 C CA . LEU A 1 91 ? 4.123 -4.176 1.366 1.00 83.50 91 LEU A CA 1
ATOM 671 C C . LEU A 1 91 ? 3.185 -5.119 2.131 1.00 83.50 91 LEU A C 1
ATOM 673 O O . LEU A 1 91 ? 2.936 -4.899 3.316 1.00 83.50 91 LEU A O 1
ATOM 677 N N . VAL A 1 92 ? 2.676 -6.167 1.475 1.00 85.56 92 VAL A N 1
ATOM 678 C C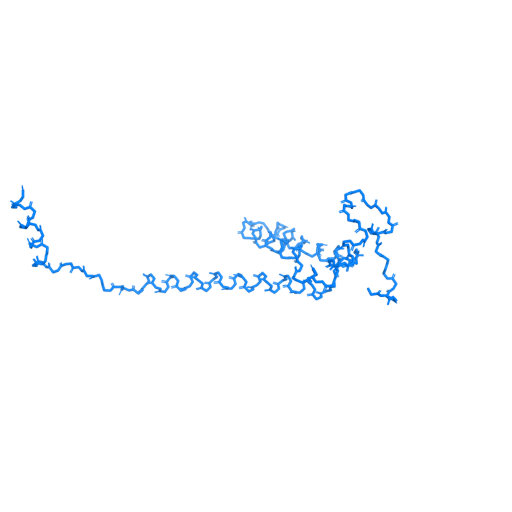A . VAL A 1 92 ? 1.774 -7.146 2.107 1.00 85.56 92 VAL A CA 1
ATOM 679 C C . VAL A 1 92 ? 2.455 -7.813 3.300 1.00 85.56 92 VAL A C 1
ATOM 681 O O . VAL A 1 92 ? 1.879 -7.859 4.386 1.00 85.56 92 VAL A O 1
ATOM 684 N N . VAL A 1 93 ? 3.694 -8.277 3.133 1.00 89.81 93 VAL A N 1
ATOM 685 C CA . VAL A 1 93 ? 4.462 -8.913 4.213 1.00 89.81 93 VAL A CA 1
ATOM 686 C C . VAL A 1 93 ? 4.688 -7.939 5.370 1.00 89.81 93 VAL A C 1
ATOM 688 O O . VAL A 1 93 ? 4.411 -8.288 6.517 1.00 89.81 93 VAL A O 1
ATOM 691 N N . ALA A 1 94 ? 5.122 -6.707 5.091 1.00 86.06 94 ALA A N 1
ATOM 692 C CA . ALA A 1 94 ? 5.339 -5.694 6.125 1.00 86.06 94 ALA A CA 1
ATOM 693 C C . ALA A 1 94 ? 4.053 -5.381 6.911 1.00 86.06 94 ALA A C 1
ATOM 695 O O . ALA A 1 94 ? 4.073 -5.296 8.141 1.00 86.06 94 ALA A O 1
ATOM 696 N N . PHE A 1 95 ? 2.921 -5.265 6.215 1.00 86.25 95 PHE A N 1
ATOM 697 C CA . PHE A 1 95 ? 1.628 -4.990 6.835 1.00 86.25 95 PHE A CA 1
ATOM 698 C C . PHE A 1 95 ? 1.142 -6.153 7.709 1.00 86.25 95 PHE A C 1
ATOM 700 O O . PHE A 1 95 ? 0.695 -5.936 8.836 1.00 86.25 95 PHE A O 1
ATOM 707 N N . LEU A 1 96 ? 1.280 -7.396 7.238 1.00 91.19 96 LEU A N 1
ATOM 708 C CA . LEU A 1 96 ? 0.924 -8.587 8.014 1.00 91.19 96 LEU A CA 1
ATOM 709 C C . LEU A 1 96 ? 1.791 -8.740 9.267 1.00 91.19 96 LEU A C 1
ATOM 711 O O . LEU A 1 96 ? 1.265 -9.049 10.335 1.00 91.19 96 LEU A O 1
ATOM 715 N N . LEU A 1 97 ? 3.096 -8.472 9.170 1.00 93.12 97 LEU A N 1
ATOM 716 C CA . LEU A 1 97 ? 3.992 -8.466 10.330 1.00 93.12 97 LEU A CA 1
ATOM 717 C C . LEU A 1 97 ? 3.587 -7.398 11.348 1.00 93.12 97 LEU A C 1
ATOM 719 O O . LEU A 1 97 ? 3.564 -7.667 12.548 1.00 93.12 97 LEU A O 1
ATOM 723 N N . TRP A 1 98 ? 3.218 -6.202 10.888 1.00 90.00 98 TRP A N 1
ATOM 724 C CA . TRP A 1 98 ? 2.719 -5.150 11.769 1.00 90.00 98 TRP A CA 1
ATOM 725 C C . TRP A 1 98 ? 1.429 -5.566 12.490 1.00 90.00 98 TRP A C 1
ATOM 727 O O . TRP A 1 98 ? 1.331 -5.420 13.711 1.00 90.00 98 TRP A O 1
ATOM 737 N N . LEU A 1 99 ? 0.469 -6.160 11.773 1.00 91.06 99 LEU A N 1
ATOM 738 C CA . LEU A 1 99 ? -0.757 -6.699 12.371 1.00 91.06 99 LEU A CA 1
ATOM 739 C C . LEU A 1 99 ? -0.469 -7.817 13.380 1.00 91.06 99 LEU A C 1
ATOM 741 O O . LEU A 1 99 ? -1.076 -7.837 14.452 1.00 91.06 99 LEU A O 1
ATOM 745 N N . LEU A 1 100 ? 0.477 -8.709 13.078 1.00 93.56 100 LEU A N 1
ATOM 746 C CA . LEU A 1 100 ? 0.916 -9.762 13.994 1.00 93.56 100 LEU A CA 1
ATOM 747 C C . LEU A 1 100 ? 1.504 -9.169 15.278 1.00 93.56 100 LEU A C 1
ATOM 749 O O . LEU A 1 100 ? 1.126 -9.585 16.370 1.00 93.56 100 LEU A O 1
ATOM 753 N N . VAL A 1 101 ? 2.373 -8.160 15.170 1.00 92.88 101 VAL A N 1
ATOM 754 C CA . VAL A 1 101 ? 2.934 -7.461 16.338 1.00 92.88 101 VAL A CA 1
ATOM 755 C C . VAL A 1 101 ? 1.824 -6.847 17.188 1.00 92.88 101 VAL A C 1
ATOM 757 O O . VAL A 1 101 ? 1.857 -6.967 18.412 1.00 92.88 101 VAL A O 1
ATOM 760 N N . LEU A 1 102 ? 0.817 -6.222 16.574 1.00 92.25 102 LEU A N 1
ATOM 761 C CA . LEU A 1 102 ? -0.328 -5.681 17.310 1.00 92.25 102 LEU A CA 1
ATOM 762 C C . LEU A 1 102 ? -1.160 -6.773 17.989 1.00 92.25 102 LEU A C 1
ATOM 764 O O . LEU A 1 102 ? -1.572 -6.592 19.134 1.00 92.25 102 LEU A O 1
ATOM 768 N N . ALA A 1 103 ? -1.391 -7.900 17.317 1.00 90.31 103 ALA A N 1
ATOM 769 C CA . ALA A 1 103 ? -2.119 -9.034 17.878 1.00 90.31 103 ALA A CA 1
ATOM 770 C C . ALA A 1 103 ? -1.376 -9.645 19.074 1.00 90.31 103 ALA A C 1
ATOM 772 O O . ALA A 1 103 ? -1.977 -9.843 20.127 1.00 90.31 103 ALA A O 1
ATOM 773 N N . VAL A 1 104 ? -0.062 -9.855 18.952 1.00 91.31 104 VAL A N 1
ATOM 774 C CA . VAL A 1 104 ? 0.791 -10.355 20.040 1.00 91.31 104 VAL A CA 1
ATOM 775 C C . VAL A 1 104 ? 0.815 -9.373 21.207 1.00 91.31 104 VAL A C 1
ATOM 777 O O . VAL A 1 104 ? 0.634 -9.787 22.345 1.00 91.31 104 VAL A O 1
ATOM 780 N N . ARG A 1 105 ? 0.966 -8.065 20.958 1.00 89.94 105 ARG A N 1
ATOM 781 C CA . ARG A 1 105 ? 0.922 -7.042 22.020 1.00 89.94 105 ARG A CA 1
ATOM 782 C C . ARG A 1 105 ? -0.410 -7.037 22.764 1.00 89.94 105 ARG A C 1
ATOM 784 O O . ARG A 1 105 ? -0.412 -6.917 23.982 1.00 89.94 105 ARG A O 1
ATOM 791 N N . ARG A 1 106 ? -1.531 -7.180 22.049 1.00 90.44 106 ARG A N 1
ATOM 792 C CA . ARG A 1 106 ? -2.860 -7.306 22.669 1.00 90.44 106 ARG A CA 1
ATOM 793 C C . ARG A 1 106 ? -2.963 -8.584 23.495 1.00 90.44 106 ARG A C 1
ATOM 795 O O . ARG A 1 106 ? -3.390 -8.512 24.638 1.00 90.44 106 ARG A O 1
ATOM 802 N N . ALA A 1 107 ? -2.525 -9.720 22.954 1.00 87.88 107 ALA A N 1
ATOM 803 C CA . ALA A 1 107 ? -2.535 -10.995 23.664 1.00 87.88 107 ALA A CA 1
ATOM 804 C C . ALA A 1 107 ? -1.682 -10.944 24.941 1.00 87.88 107 ALA A C 1
ATOM 806 O O . ALA A 1 107 ? -2.169 -11.325 25.994 1.00 87.88 107 ALA A O 1
ATOM 807 N N . LEU A 1 108 ? -0.463 -10.397 24.876 1.00 85.69 108 LEU A N 1
ATOM 808 C CA . LEU A 1 108 ? 0.422 -10.218 26.033 1.00 85.69 108 LEU A CA 1
ATOM 809 C C . LEU A 1 108 ? -0.102 -9.184 27.038 1.00 85.69 108 LEU A C 1
ATOM 811 O O . LEU A 1 108 ? 0.120 -9.347 28.227 1.00 85.69 108 LEU A O 1
ATOM 815 N N . GLY A 1 109 ? -0.810 -8.144 26.590 1.00 72.81 109 GLY A N 1
ATOM 816 C CA . GLY A 1 109 ? -1.495 -7.206 27.485 1.00 72.81 109 GLY A CA 1
ATOM 817 C C . GLY A 1 109 ? -2.698 -7.819 28.215 1.00 72.81 109 GLY A C 1
ATOM 818 O O . GLY A 1 109 ? -3.079 -7.321 29.26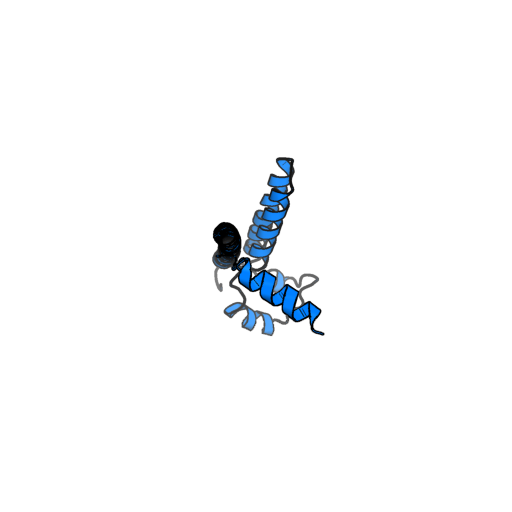7 1.00 72.81 109 GLY A O 1
ATOM 819 N N . HIS A 1 110 ? -3.274 -8.897 27.674 1.00 62.53 110 HIS A N 1
ATOM 820 C CA . HIS A 1 110 ? -4.283 -9.729 28.338 1.00 62.53 110 HIS A CA 1
ATOM 821 C C . HIS A 1 110 ? -3.681 -10.878 29.159 1.00 62.53 110 HIS A C 1
ATOM 823 O O . HIS A 1 110 ? -4.413 -11.546 29.885 1.00 62.53 110 HIS A O 1
ATOM 829 N N . VAL A 1 111 ? -2.372 -11.133 29.052 1.00 65.75 111 VAL A N 1
ATOM 830 C CA . VAL A 1 111 ? -1.682 -12.022 29.985 1.00 65.75 111 VAL A CA 1
ATOM 831 C C . VAL A 1 111 ? -1.503 -11.227 31.269 1.00 65.75 111 VAL A C 1
ATOM 833 O O . VAL A 1 111 ? -0.643 -10.350 31.340 1.00 65.75 111 VAL A O 1
ATOM 836 N N . ASP A 1 112 ? -2.325 -11.529 32.275 1.00 63.53 112 ASP A N 1
ATOM 837 C CA . ASP A 1 112 ? -2.092 -11.099 33.650 1.00 63.53 112 ASP A CA 1
ATOM 838 C C . ASP A 1 112 ? -0.707 -11.607 34.066 1.00 63.53 112 ASP A C 1
ATOM 840 O O . ASP A 1 112 ? -0.527 -12.751 34.492 1.00 63.53 112 ASP A O 1
ATOM 844 N N . LEU A 1 113 ? 0.314 -10.766 33.896 1.00 64.19 113 LEU A N 1
ATOM 845 C CA . LEU A 1 113 ? 1.594 -10.982 34.549 1.00 64.19 113 LEU A CA 1
ATOM 846 C C . LEU A 1 113 ? 1.278 -11.114 36.039 1.00 64.19 113 LEU A C 1
ATOM 848 O O . LEU A 1 113 ? 0.491 -10.303 36.535 1.00 64.19 113 LEU A O 1
ATOM 852 N N . PRO A 1 114 ? 1.852 -12.090 36.766 1.00 60.75 114 PRO A N 1
ATOM 853 C CA . PRO A 1 114 ? 1.696 -12.137 38.205 1.00 60.75 114 PRO A CA 1
ATOM 854 C C . PRO A 1 114 ? 2.233 -10.815 38.739 1.00 60.75 114 PRO A C 1
ATOM 856 O O . PRO A 1 114 ? 3.443 -10.612 38.849 1.00 60.75 114 PRO A O 1
ATOM 859 N N . THR A 1 115 ? 1.333 -9.873 39.016 1.00 65.88 115 THR A N 1
ATOM 860 C CA . THR A 1 115 ? 1.671 -8.679 39.760 1.00 65.88 115 THR A CA 1
ATOM 861 C C . THR A 1 115 ? 2.224 -9.224 41.056 1.00 65.88 115 THR A C 1
ATOM 863 O O . THR A 1 115 ? 1.480 -9.815 41.843 1.00 65.88 115 THR A O 1
ATOM 866 N N . ILE A 1 116 ? 3.535 -9.083 41.259 1.00 65.88 116 ILE A N 1
ATOM 867 C CA . ILE A 1 116 ? 4.155 -9.251 42.568 1.00 65.88 116 ILE A CA 1
ATOM 868 C C . ILE A 1 116 ? 3.629 -8.076 43.382 1.00 65.88 116 ILE A C 1
ATOM 870 O O . ILE A 1 116 ? 4.283 -7.057 43.567 1.00 65.88 116 ILE A O 1
ATOM 874 N N . VAL A 1 117 ? 2.365 -8.183 43.778 1.00 72.12 117 VAL A N 1
ATOM 875 C CA . VAL A 1 117 ? 1.744 -7.338 44.770 1.00 72.12 117 VAL A CA 1
ATOM 876 C C . VAL A 1 117 ? 2.536 -7.665 46.026 1.00 72.12 117 VAL A C 1
ATOM 878 O O . VAL A 1 117 ? 2.465 -8.810 46.482 1.00 72.12 117 VAL A O 1
ATOM 881 N N . PRO A 1 118 ? 3.337 -6.729 46.572 1.00 67.81 118 PRO A N 1
ATOM 882 C CA . PRO A 1 118 ? 4.087 -7.010 47.780 1.00 67.81 118 PRO A CA 1
ATOM 883 C C . PRO A 1 118 ? 3.081 -7.485 48.819 1.00 67.81 118 PRO A C 1
ATOM 885 O O . PRO A 1 118 ? 2.055 -6.811 49.033 1.00 67.81 118 PRO A O 1
ATOM 888 N N . SER A 1 119 ? 3.343 -8.655 49.408 1.00 75.81 119 SER A N 1
ATOM 889 C CA . SER A 1 119 ? 2.538 -9.175 50.506 1.00 75.81 119 SER A CA 1
ATOM 890 C C . SER A 1 119 ? 2.369 -8.073 51.552 1.00 75.81 119 SER A C 1
ATOM 892 O O . SER A 1 119 ? 3.221 -7.188 51.682 1.00 75.81 119 SER A O 1
ATOM 894 N N . ALA A 1 120 ? 1.262 -8.085 52.296 1.00 74.38 120 ALA A N 1
ATOM 895 C CA . ALA A 1 120 ? 1.032 -7.087 53.342 1.00 74.38 120 ALA A CA 1
ATOM 896 C C . ALA A 1 120 ? 2.249 -6.957 54.286 1.00 74.38 120 ALA A C 1
ATOM 898 O O . ALA A 1 120 ? 2.599 -5.854 54.693 1.00 74.38 120 ALA A O 1
ATOM 899 N N . SER A 1 121 ? 2.962 -8.064 54.521 1.00 74.50 121 SER A N 1
ATOM 900 C CA . SER A 1 121 ? 4.230 -8.130 55.251 1.00 74.50 121 SER A CA 1
ATOM 901 C C . SER A 1 121 ? 5.404 -7.434 54.547 1.00 74.50 121 SER A C 1
ATOM 903 O O . SER A 1 121 ? 6.118 -6.672 55.193 1.00 74.50 121 SER A O 1
ATOM 905 N N . ALA A 1 122 ? 5.592 -7.611 53.234 1.00 71.94 122 ALA A N 1
ATOM 906 C CA . ALA A 1 122 ? 6.618 -6.890 52.470 1.00 71.94 122 ALA A CA 1
ATOM 907 C C . ALA A 1 122 ? 6.343 -5.376 52.413 1.00 71.94 122 ALA A C 1
ATOM 909 O O . ALA A 1 122 ? 7.263 -4.565 52.501 1.00 71.94 122 ALA A O 1
ATOM 910 N N . ARG A 1 123 ? 5.065 -4.984 52.336 1.00 73.56 123 ARG A N 1
ATOM 911 C CA . ARG A 1 123 ? 4.649 -3.575 52.410 1.00 73.56 123 ARG A CA 1
ATOM 912 C C . ARG A 1 123 ? 4.894 -2.979 53.797 1.00 73.56 123 ARG A C 1
ATOM 914 O O . ARG A 1 123 ? 5.423 -1.876 53.883 1.00 73.56 123 ARG A O 1
ATOM 921 N N . ALA A 1 124 ? 4.584 -3.732 54.855 1.00 75.56 124 ALA A N 1
ATOM 922 C CA . ALA A 1 124 ? 4.841 -3.337 56.237 1.00 75.56 124 ALA A CA 1
ATOM 923 C C . ALA A 1 124 ? 6.342 -3.132 56.509 1.00 75.56 124 ALA A C 1
ATOM 925 O O . ALA A 1 124 ? 6.714 -2.111 57.085 1.00 75.56 124 ALA A O 1
ATOM 926 N N . LEU A 1 125 ? 7.197 -4.039 56.017 1.00 74.19 125 LEU A N 1
ATOM 927 C CA . LEU A 1 125 ? 8.659 -3.953 56.138 1.00 74.19 125 LEU A CA 1
ATOM 928 C C . LEU A 1 125 ? 9.243 -2.715 55.446 1.00 74.19 125 LEU A C 1
ATOM 930 O O . LEU A 1 125 ? 10.113 -2.051 56.003 1.00 74.19 125 LEU A O 1
ATOM 934 N N . LEU A 1 126 ? 8.738 -2.363 54.261 1.00 72.06 126 LEU A N 1
ATOM 935 C CA . LEU A 1 126 ? 9.167 -1.154 53.550 1.00 72.06 126 LEU A CA 1
ATOM 936 C C . LEU A 1 126 ? 8.714 0.122 54.276 1.00 72.06 126 LEU A C 1
ATOM 938 O O . LEU A 1 126 ? 9.480 1.078 54.382 1.00 72.06 126 LEU A O 1
ATOM 942 N N . THR A 1 127 ? 7.505 0.126 54.847 1.00 75.19 127 THR A N 1
ATOM 943 C CA . THR A 1 127 ? 7.020 1.260 55.652 1.00 75.19 127 THR A CA 1
ATOM 944 C C . THR A 1 127 ? 7.697 1.388 57.016 1.00 75.19 127 THR A C 1
ATOM 946 O O . THR A 1 127 ? 7.799 2.502 57.525 1.00 75.19 127 THR A O 1
ATOM 949 N N . SER A 1 128 ? 8.162 0.287 57.619 1.00 68.19 128 SER A N 1
ATOM 950 C CA . SER A 1 128 ? 8.912 0.325 58.880 1.00 68.19 128 SER A CA 1
ATOM 951 C C . SER A 1 128 ? 10.374 0.703 58.661 1.00 68.19 128 SER A C 1
ATOM 953 O O . SER A 1 128 ? 10.920 1.465 59.450 1.00 68.19 128 SER A O 1
ATOM 955 N N . ALA A 1 129 ? 10.996 0.233 57.575 1.00 63.81 129 ALA A N 1
ATOM 956 C CA . ALA A 1 129 ? 12.371 0.594 57.234 1.00 63.81 129 ALA A CA 1
ATOM 957 C C . ALA A 1 129 ? 12.502 2.083 56.875 1.00 63.81 129 ALA A C 1
ATOM 959 O O . ALA A 1 129 ? 13.461 2.725 57.284 1.00 63.81 129 ALA A O 1
ATOM 960 N N . GLY A 1 130 ? 11.501 2.663 56.202 1.00 62.78 130 GLY A N 1
ATOM 961 C CA . GLY A 1 130 ? 11.459 4.100 55.904 1.00 62.78 130 GLY A CA 1
ATOM 962 C C . GLY A 1 130 ? 11.152 5.016 57.099 1.00 62.78 130 GLY A C 1
ATOM 963 O O . GLY A 1 130 ? 11.215 6.227 56.941 1.00 62.78 130 GLY A O 1
ATOM 964 N N . ARG A 1 131 ? 10.808 4.474 58.277 1.00 59.81 131 ARG A N 1
ATOM 965 C CA . ARG A 1 131 ? 10.608 5.250 59.523 1.00 59.81 131 ARG A CA 1
ATOM 966 C C . ARG A 1 131 ? 11.824 5.246 60.455 1.00 59.81 131 ARG A C 1
ATOM 968 O O . ARG A 1 131 ? 11.760 5.872 61.507 1.00 59.81 131 ARG A O 1
ATOM 975 N N . LEU A 1 132 ? 12.882 4.513 60.109 1.00 57.03 132 LEU A N 1
ATOM 976 C CA . LEU A 1 132 ? 14.104 4.377 60.913 1.00 57.03 132 LEU A CA 1
ATOM 977 C C . LEU A 1 132 ? 15.308 5.135 60.317 1.00 57.03 132 LEU A C 1
ATOM 979 O O . LEU A 1 132 ? 16.415 5.006 60.836 1.00 57.03 132 LEU A O 1
ATOM 983 N N . LEU A 1 133 ? 15.085 5.913 59.253 1.00 51.25 133 LEU A N 1
ATOM 984 C CA . LEU A 1 133 ? 16.017 6.880 58.663 1.00 51.25 133 LEU A CA 1
ATOM 985 C C . LEU A 1 133 ? 15.462 8.292 58.867 1.00 51.25 133 LEU A C 1
ATOM 987 O O . LEU A 1 133 ? 16.282 9.204 59.099 1.00 51.25 133 LEU A O 1
#

Foldseek 3Di:
DPPPPDDQCCVVPVDDPNPDDPVNCVVCVVPPLAADPLLLVLVVQLVVQCVPDPDPVSNVVSVVRSVVSLVVCVNNVVHDPVNNVRSVVVNVVVVVVVVVVVVVVVVVVPPPDPPVPPPPVSVVVVVVVVVVD

Secondary structure (DSSP, 8-state):
-TTSS---HHHHHT-TT----HHHHHHHHHHS-SS-HHHHHHHHHHHHHHHH--SHHHHHHHHHHHHHHHHHHHHTTSS-HHHHHHHHHHHHHHHHHHHHHHHHHHHHHSS--------HHHHHHHHHHTT--

Organism: NCBI:txid174707

Sequence (133 aa):
MPGSGFVDTVSSFGTWGGAYTSTTAQVANVYGAMPSMHTGWSLWVAVCLCAISTRWWQRVLAVSLPVVTVLVIMATGNHYALDAMAGALYLVVAFLLWLLVLAVRRALGHVDLPTIVPSASARALLTSAGRLL

Radius of gyration: 27.48 Å; chains: 1; bounding box: 44×29×90 Å

pLDDT: mean 72.66, std 16.04, range [35.94, 95.69]